Protein AF-A0A2U1PPA9-F1 (afdb_monomer_lite)

Foldseek 3Di:
DDDDDDDDDPPPDPPPVPPPDPPLLNVLLVVLVVVLVVCDDVLDFPPDPSNDDDVVVSVVCCCVRQNDPVSSVVSVVVNVVVVVVVVVVVVVCVVVVPPPDSDPPPVPCPVVDD

Radius of gyration: 23.22 Å; chains: 1; bounding box: 70×31×58 Å

Sequence (114 aa):
MIEAEKPSTKSQTEHEVRQQKCKPFDAKVEEAITFIASLFQEGDSSKNNKDELDESILLGWLKENVGDKEESLKVLNAVQLKLDKTRSLINELRAMGHDITDDHYVDLNFFSAE

pLDDT: mean 71.41, std 18.58, range [37.69, 93.06]

Secondary structure (DSSP, 8-state):
-------------TTSTTSS---HHHHHHHHHHHHHHHTS-TT--TTSTT----HHHHHHHHHHHT-SHHHHHHHHHHHHHHHHHHHHHHHHHHHTT----S-----TTTT---

Structure (mmCIF, N/CA/C/O backbone):
data_AF-A0A2U1PPA9-F1
#
_entry.id   AF-A0A2U1PPA9-F1
#
loop_
_atom_site.group_PDB
_atom_site.id
_atom_site.type_symbol
_atom_site.label_atom_id
_atom_site.label_alt_id
_atom_site.label_comp_id
_atom_site.label_asym_id
_atom_site.label_entity_id
_atom_site.label_seq_id
_atom_site.pdbx_PDB_ins_code
_atom_site.Cartn_x
_atom_site.Cartn_y
_atom_site.Cartn_z
_atom_site.occupancy
_atom_site.B_iso_or_equiv
_atom_site.auth_seq_id
_atom_site.auth_comp_id
_atom_site.auth_asym_id
_atom_site.auth_atom_id
_atom_site.pdbx_PDB_model_num
ATOM 1 N N . MET A 1 1 ? 58.658 11.140 37.960 1.00 41.22 1 MET A N 1
ATOM 2 C CA . MET A 1 1 ? 57.778 10.099 37.381 1.00 41.22 1 MET A CA 1
ATOM 3 C C . MET A 1 1 ? 56.368 10.660 37.385 1.00 41.22 1 MET A C 1
ATOM 5 O O . MET A 1 1 ? 56.041 11.385 38.311 1.00 41.22 1 MET A O 1
ATOM 9 N N . ILE A 1 2 ? 55.650 10.468 36.282 1.00 43.91 2 ILE A N 1
ATOM 10 C CA . ILE A 1 2 ? 54.568 11.336 35.798 1.00 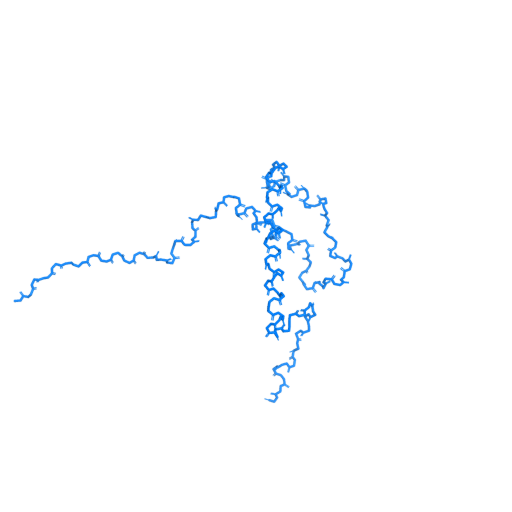43.91 2 ILE A CA 1
ATOM 11 C C . ILE A 1 2 ? 53.246 11.038 36.513 1.00 43.91 2 ILE A C 1
ATOM 13 O O . ILE A 1 2 ? 52.818 9.889 36.571 1.00 43.91 2 ILE A O 1
ATOM 17 N N . GLU A 1 3 ? 52.614 12.100 37.005 1.00 41.59 3 GLU A N 1
ATOM 18 C CA . GLU A 1 3 ? 51.224 12.168 37.448 1.00 41.59 3 GLU A CA 1
ATOM 19 C C . GLU A 1 3 ? 50.381 12.663 36.259 1.00 41.59 3 GLU A C 1
ATOM 21 O O . GLU A 1 3 ? 50.736 13.661 35.629 1.00 41.59 3 GLU A O 1
ATOM 26 N N . ALA A 1 4 ? 49.312 11.947 35.902 1.00 43.97 4 ALA A N 1
ATOM 27 C CA . ALA A 1 4 ? 48.334 12.398 34.912 1.00 43.97 4 ALA A CA 1
ATOM 28 C C . ALA A 1 4 ? 46.962 11.772 35.208 1.00 43.97 4 ALA A C 1
ATOM 30 O O . ALA A 1 4 ? 46.739 10.579 34.993 1.00 43.97 4 ALA A O 1
ATOM 31 N N . GLU A 1 5 ? 46.049 12.594 35.723 1.00 46.12 5 GLU A N 1
ATOM 32 C CA . GLU A 1 5 ? 44.627 12.289 35.845 1.00 46.12 5 GLU A CA 1
ATOM 33 C C . GLU A 1 5 ? 43.909 12.315 34.479 1.00 46.12 5 GLU A C 1
ATOM 35 O O . GLU A 1 5 ? 44.229 13.102 33.593 1.00 46.12 5 GLU A O 1
ATOM 40 N N . LYS A 1 6 ? 42.919 11.414 34.374 1.00 49.78 6 LYS A N 1
ATOM 41 C CA . LYS A 1 6 ? 41.776 11.271 33.442 1.00 49.78 6 LYS A CA 1
ATOM 42 C C . LYS A 1 6 ? 41.605 12.267 32.272 1.00 49.78 6 LYS A C 1
ATOM 44 O O . LYS A 1 6 ? 41.575 13.478 32.452 1.00 49.78 6 LYS A O 1
ATOM 49 N N . PRO A 1 7 ? 41.088 11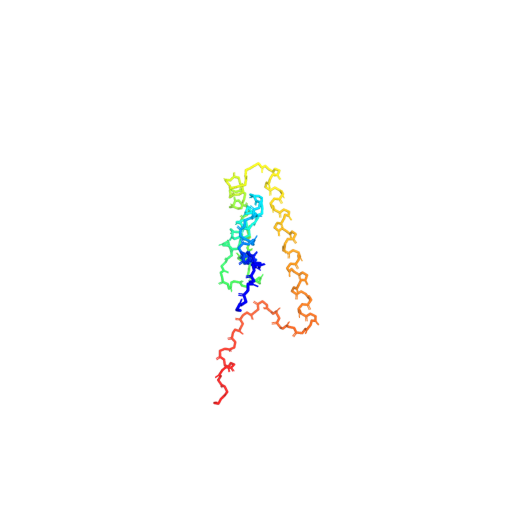.732 31.149 1.00 42.59 7 PRO A N 1
ATOM 50 C CA . PRO A 1 7 ? 39.645 11.868 30.953 1.00 42.59 7 PRO A CA 1
ATOM 51 C C . PRO A 1 7 ? 38.938 10.532 30.717 1.00 42.59 7 PRO A C 1
ATOM 53 O O . PRO A 1 7 ? 39.304 9.714 29.879 1.00 42.59 7 PRO A O 1
ATOM 56 N N . SER A 1 8 ? 37.853 10.360 31.470 1.00 54.47 8 SER A N 1
ATOM 57 C CA . SER A 1 8 ? 36.815 9.357 31.266 1.00 54.47 8 SER A 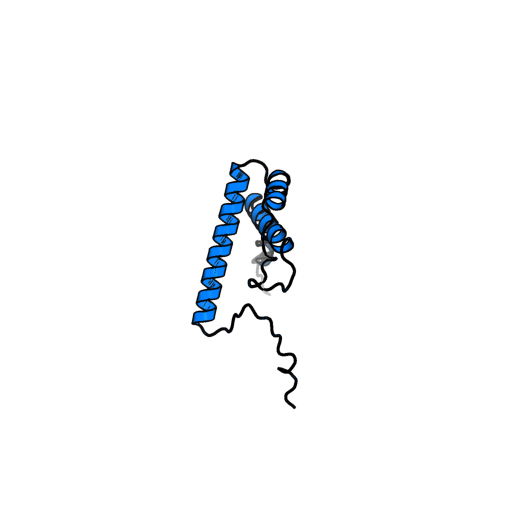CA 1
ATOM 58 C C . SER A 1 8 ? 36.062 9.672 29.974 1.00 54.47 8 SER A C 1
ATOM 60 O O . SER A 1 8 ? 35.102 10.439 29.993 1.00 54.47 8 SER A O 1
ATOM 62 N N . THR A 1 9 ? 36.458 9.067 28.861 1.00 47.44 9 THR A N 1
ATOM 63 C CA . THR A 1 9 ? 35.650 9.046 27.638 1.00 47.44 9 THR A CA 1
ATOM 64 C C . THR A 1 9 ? 34.749 7.817 27.666 1.00 47.44 9 THR A C 1
ATOM 66 O O . THR A 1 9 ? 35.117 6.716 27.264 1.00 47.44 9 THR A O 1
ATOM 69 N N . LYS A 1 10 ? 33.524 8.021 28.163 1.00 47.09 10 LYS A N 1
ATOM 70 C CA . LYS A 1 10 ? 32.377 7.197 27.778 1.00 47.09 10 LYS A CA 1
ATOM 71 C C . LYS A 1 10 ? 32.238 7.299 26.259 1.00 47.09 10 LYS A C 1
ATOM 73 O O . LYS A 1 10 ? 31.661 8.259 25.769 1.00 47.09 10 LYS A O 1
ATOM 78 N N . SER A 1 11 ? 32.748 6.315 25.532 1.00 48.34 11 SER A N 1
ATOM 79 C CA . SER A 1 11 ? 32.281 6.032 24.174 1.00 48.34 11 SER A CA 1
ATOM 80 C C . SER A 1 11 ? 31.279 4.889 24.274 1.00 48.34 11 SER A C 1
ATOM 82 O O . SER A 1 11 ? 31.553 3.753 23.903 1.00 48.34 11 SER A O 1
ATOM 84 N N . GLN A 1 12 ? 30.134 5.188 24.892 1.00 45.09 12 GLN A N 1
ATOM 85 C CA . GLN A 1 12 ? 28.945 4.355 24.770 1.00 45.09 12 GLN A CA 1
ATOM 86 C C . GLN A 1 12 ? 28.302 4.689 23.423 1.00 45.09 12 GLN A C 1
ATOM 88 O O . GLN A 1 12 ? 27.731 5.758 23.243 1.00 45.09 12 GLN A O 1
ATOM 93 N N . THR A 1 13 ? 28.494 3.770 22.480 1.00 46.47 13 THR A N 1
ATOM 94 C CA . THR A 1 13 ? 27.442 3.287 21.580 1.00 46.47 13 THR A CA 1
ATOM 95 C C . THR A 1 13 ? 26.574 4.331 20.855 1.00 46.47 13 THR A C 1
ATOM 97 O O . THR A 1 13 ? 25.384 4.463 21.114 1.00 46.47 13 THR A O 1
ATOM 100 N N . GLU A 1 14 ? 27.100 4.944 19.788 1.00 42.84 14 GLU A N 1
ATOM 101 C CA . GLU A 1 14 ? 26.238 5.542 18.743 1.00 42.84 14 GLU A CA 1
ATOM 102 C C . GLU A 1 14 ? 25.509 4.480 17.894 1.00 42.84 14 GLU A C 1
ATOM 104 O O . GLU A 1 14 ? 24.518 4.778 17.228 1.00 42.84 14 GLU A O 1
ATOM 109 N N . HIS A 1 15 ? 25.928 3.212 17.964 1.00 41.62 15 HIS A N 1
ATOM 110 C CA . HIS A 1 15 ? 25.247 2.105 17.284 1.00 41.62 15 HIS A CA 1
ATOM 111 C C . HIS A 1 15 ? 23.977 1.610 17.999 1.00 41.62 15 HIS A C 1
ATOM 113 O O . HIS A 1 15 ? 23.197 0.866 17.411 1.00 41.62 15 HIS A O 1
ATOM 119 N N . GLU A 1 16 ? 23.733 2.041 19.239 1.00 37.69 16 GLU A N 1
ATOM 120 C CA . GLU A 1 16 ? 22.621 1.548 20.068 1.00 37.69 16 GLU A CA 1
ATOM 121 C C . GLU A 1 16 ? 21.444 2.544 20.137 1.00 37.69 16 GLU A C 1
ATOM 123 O O . GLU A 1 16 ? 20.374 2.226 20.647 1.00 37.69 16 GLU A O 1
ATOM 128 N N . VAL A 1 17 ? 21.579 3.737 19.540 1.00 38.91 17 VAL A N 1
ATOM 129 C CA . VAL A 1 17 ? 20.535 4.784 19.566 1.00 38.91 17 VAL A CA 1
ATOM 130 C C . VAL A 1 17 ? 19.475 4.603 18.468 1.00 38.91 17 VAL A C 1
ATOM 132 O O . VAL A 1 17 ? 18.408 5.212 18.526 1.00 38.91 17 VAL A O 1
ATOM 135 N N . ARG A 1 18 ? 19.695 3.732 17.474 1.00 40.50 18 ARG A N 1
ATOM 136 C CA . ARG A 1 18 ? 18.721 3.539 16.379 1.00 40.50 18 ARG A CA 1
ATOM 137 C C . ARG A 1 18 ? 17.608 2.525 16.664 1.00 40.50 18 ARG A C 1
ATOM 139 O O . ARG A 1 18 ? 16.668 2.469 15.881 1.00 40.50 18 ARG A O 1
ATOM 146 N N . GLN A 1 19 ? 17.659 1.768 17.765 1.00 48.91 19 GLN A N 1
ATOM 147 C CA . GLN A 1 19 ? 16.664 0.716 18.043 1.00 48.91 19 GLN A CA 1
ATOM 148 C C . GLN A 1 19 ? 15.519 1.109 18.990 1.00 48.91 19 GLN A C 1
ATOM 150 O O . GLN A 1 19 ? 14.604 0.317 19.188 1.00 48.91 19 GLN A O 1
ATOM 155 N N . GLN A 1 20 ? 15.486 2.320 19.551 1.00 49.34 20 GLN A N 1
ATOM 156 C CA . GLN A 1 20 ? 14.462 2.679 20.545 1.00 49.34 20 GLN A CA 1
ATOM 157 C C . GLN A 1 20 ? 13.762 4.001 20.239 1.00 49.34 20 GLN A C 1
ATOM 159 O O . GLN A 1 20 ? 13.956 4.999 20.928 1.00 49.34 20 GLN A O 1
ATOM 164 N N . LYS A 1 21 ? 12.915 3.990 19.205 1.00 46.19 21 LYS A N 1
ATOM 165 C CA . LYS A 1 21 ? 11.643 4.742 19.143 1.00 46.19 21 LYS A CA 1
ATOM 166 C C . LYS A 1 21 ? 10.934 4.462 17.815 1.00 46.19 21 LYS A C 1
ATOM 168 O O . LYS A 1 21 ? 10.632 5.380 17.061 1.00 46.19 21 LYS A O 1
ATOM 173 N N . CYS A 1 22 ? 10.616 3.200 17.529 1.00 48.47 22 CYS A N 1
ATOM 174 C CA . CYS A 1 22 ? 9.452 2.982 16.672 1.00 48.47 22 CYS A CA 1
ATOM 175 C C . CYS A 1 22 ? 8.259 3.474 17.492 1.00 48.47 22 CYS A C 1
ATOM 177 O O . CYS A 1 22 ? 7.931 2.891 18.527 1.00 48.47 22 CYS A O 1
ATOM 179 N N . LYS A 1 23 ? 7.676 4.620 17.120 1.00 60.22 23 LYS A N 1
ATOM 180 C CA . LYS A 1 23 ? 6.393 5.017 17.702 1.00 60.22 23 LYS A CA 1
ATOM 181 C C . LYS A 1 23 ? 5.422 3.861 17.435 1.00 60.22 23 LYS A C 1
ATOM 183 O O . LYS A 1 23 ? 5.524 3.252 16.371 1.00 60.22 23 LYS A O 1
ATOM 188 N N . PRO A 1 24 ? 4.469 3.570 18.335 1.00 74.88 24 PRO A N 1
ATOM 189 C CA . PRO A 1 24 ? 3.498 2.497 18.106 1.00 74.88 24 PRO A CA 1
ATOM 190 C C . PRO A 1 24 ? 2.777 2.656 16.758 1.00 74.88 24 PRO A C 1
ATOM 192 O O . PRO A 1 24 ? 2.426 1.673 16.124 1.00 74.88 24 PRO A O 1
ATOM 195 N N . PHE A 1 25 ? 2.637 3.894 16.277 1.00 79.38 25 PHE A N 1
ATOM 196 C CA . PHE A 1 25 ? 2.121 4.194 14.947 1.00 79.38 25 PHE A CA 1
ATOM 197 C C . PHE A 1 25 ? 3.052 3.769 13.798 1.00 79.38 25 PHE A C 1
ATOM 199 O O . PHE A 1 25 ? 2.582 3.164 12.845 1.00 79.38 25 PHE A O 1
ATOM 206 N N . ASP A 1 26 ? 4.357 4.046 13.883 1.00 82.81 26 ASP A N 1
ATOM 207 C CA . ASP A 1 26 ? 5.307 3.664 12.829 1.00 82.81 26 ASP A CA 1
ATOM 208 C C . ASP A 1 26 ? 5.411 2.135 12.721 1.00 82.81 26 ASP A C 1
ATOM 210 O O . ASP A 1 26 ? 5.451 1.607 11.616 1.00 82.81 26 ASP A O 1
ATOM 214 N N . ALA A 1 27 ? 5.352 1.422 13.854 1.00 86.38 27 ALA A N 1
ATOM 215 C CA . ALA A 1 27 ? 5.290 -0.041 13.874 1.00 86.38 27 ALA A CA 1
ATOM 216 C C . ALA A 1 27 ? 4.042 -0.578 13.150 1.00 86.38 27 ALA A C 1
ATOM 218 O O . ALA A 1 27 ? 4.171 -1.434 12.281 1.00 86.38 27 ALA A O 1
ATOM 219 N N . LYS A 1 28 ? 2.856 -0.007 13.417 1.00 87.81 28 LYS A N 1
ATOM 220 C CA . LYS A 1 28 ? 1.615 -0.360 12.700 1.00 87.81 28 LYS A CA 1
ATOM 221 C C . LYS A 1 28 ? 1.722 -0.125 11.188 1.00 87.81 28 LYS A C 1
ATOM 223 O O . LYS A 1 28 ? 1.149 -0.880 10.412 1.00 87.81 28 LYS A O 1
ATOM 228 N N . VAL A 1 29 ? 2.439 0.918 10.758 1.00 88.06 29 VAL A N 1
ATOM 229 C CA . VAL A 1 29 ? 2.667 1.197 9.329 1.00 88.06 29 VAL A CA 1
ATOM 230 C C . VAL A 1 29 ? 3.587 0.152 8.700 1.00 88.06 29 VAL A C 1
ATOM 232 O O . VAL A 1 29 ? 3.284 -0.323 7.611 1.00 88.06 29 VAL A O 1
ATOM 235 N N . GLU A 1 30 ? 4.679 -0.232 9.365 1.00 89.00 30 GLU A N 1
ATOM 236 C CA . GLU A 1 30 ? 5.566 -1.298 8.868 1.00 89.00 30 GLU A CA 1
ATOM 237 C C . GLU A 1 30 ? 4.862 -2.661 8.823 1.00 89.00 30 GLU A C 1
ATOM 239 O O . GLU A 1 30 ? 4.993 -3.400 7.846 1.00 89.00 30 GLU A O 1
ATOM 244 N N . GLU A 1 31 ? 4.066 -2.982 9.843 1.00 89.88 31 GLU A N 1
ATOM 245 C CA . GLU A 1 31 ? 3.246 -4.196 9.863 1.00 89.88 31 GLU A CA 1
ATOM 246 C C . GLU A 1 31 ? 2.208 -4.190 8.738 1.00 89.88 31 GLU A C 1
ATOM 248 O O . GLU A 1 31 ? 2.054 -5.199 8.056 1.00 89.88 31 GLU A O 1
ATOM 253 N N . ALA A 1 32 ? 1.559 -3.050 8.475 1.00 88.69 32 ALA A N 1
ATOM 254 C CA . ALA A 1 32 ? 0.624 -2.917 7.362 1.00 88.69 32 ALA A CA 1
ATOM 255 C C . ALA A 1 32 ? 1.314 -3.110 6.003 1.00 88.69 32 ALA A C 1
ATOM 257 O O . ALA A 1 32 ? 0.768 -3.790 5.141 1.00 88.69 32 ALA A O 1
ATOM 258 N N . ILE A 1 33 ? 2.523 -2.567 5.809 1.00 89.56 33 ILE A N 1
ATOM 259 C CA . ILE A 1 33 ? 3.317 -2.796 4.589 1.00 89.56 33 ILE A CA 1
ATOM 260 C C . ILE A 1 33 ? 3.654 -4.278 4.442 1.00 89.56 33 ILE A C 1
ATOM 262 O O . ILE A 1 33 ? 3.484 -4.836 3.363 1.00 89.56 33 ILE A O 1
ATOM 266 N N . THR A 1 34 ? 4.098 -4.914 5.525 1.00 89.19 34 THR A N 1
ATOM 267 C CA . THR A 1 34 ? 4.465 -6.337 5.538 1.00 89.19 34 THR A CA 1
ATOM 268 C C . THR A 1 34 ? 3.258 -7.217 5.223 1.00 89.19 34 THR A C 1
ATOM 270 O O . THR A 1 34 ? 3.353 -8.140 4.418 1.00 89.19 34 THR A O 1
ATOM 273 N N . PHE A 1 35 ? 2.105 -6.903 5.814 1.00 89.00 35 PHE A N 1
ATOM 274 C CA . PHE A 1 35 ? 0.855 -7.600 5.552 1.00 89.00 35 PHE A CA 1
ATOM 275 C C . PHE A 1 35 ? 0.411 -7.426 4.100 1.00 89.00 35 PHE A C 1
ATOM 277 O O . PHE A 1 35 ? 0.167 -8.422 3.427 1.00 89.00 35 PHE A O 1
ATOM 284 N N . ILE A 1 36 ? 0.369 -6.191 3.590 1.00 86.00 36 ILE A N 1
ATOM 285 C CA . ILE A 1 36 ? 0.001 -5.917 2.196 1.00 86.00 36 ILE A CA 1
ATOM 286 C C . ILE A 1 36 ? 0.943 -6.665 1.251 1.00 86.00 36 ILE A C 1
ATOM 288 O O . ILE A 1 36 ? 0.458 -7.332 0.350 1.00 86.00 36 ILE A O 1
ATOM 292 N N . ALA A 1 37 ? 2.257 -6.635 1.492 1.00 83.88 37 ALA A N 1
ATOM 293 C CA . ALA A 1 37 ? 3.230 -7.379 0.695 1.00 83.88 37 ALA A CA 1
ATOM 294 C C . ALA A 1 37 ? 2.961 -8.894 0.703 1.00 83.88 37 ALA A C 1
ATOM 296 O O . ALA A 1 37 ? 3.080 -9.528 -0.336 1.00 83.88 37 ALA A O 1
ATOM 297 N N . SER A 1 38 ? 2.536 -9.463 1.839 1.00 83.88 38 SER A N 1
ATOM 298 C CA . SER A 1 38 ? 2.203 -10.892 1.952 1.00 83.88 38 SER A CA 1
ATOM 299 C C . SER A 1 38 ? 0.954 -11.325 1.177 1.00 83.88 38 SER A C 1
ATOM 301 O O . SER A 1 38 ? 0.770 -12.519 0.946 1.00 83.88 38 SER A O 1
ATOM 303 N N . LEU A 1 39 ? 0.093 -10.379 0.781 1.00 81.25 39 LEU A N 1
ATOM 304 C CA . LEU A 1 39 ? -1.077 -10.664 -0.057 1.00 81.25 39 LEU A CA 1
ATOM 305 C C . LEU A 1 39 ? -0.699 -10.883 -1.529 1.00 81.25 39 LEU A C 1
ATOM 307 O O . LEU A 1 39 ? -1.492 -11.458 -2.270 1.00 81.25 39 LEU A O 1
ATOM 311 N N . PHE A 1 40 ? 0.504 -10.474 -1.934 1.00 74.50 40 PHE A N 1
ATOM 312 C CA . PHE A 1 40 ? 1.050 -10.701 -3.269 1.00 74.50 40 PHE A CA 1
ATOM 313 C C . PHE A 1 40 ? 2.044 -11.873 -3.233 1.00 74.50 40 PHE A C 1
ATOM 315 O O . PHE A 1 40 ? 2.785 -12.043 -2.263 1.00 74.50 40 PHE A O 1
ATOM 322 N N . GLN A 1 41 ? 2.068 -12.711 -4.274 1.00 66.81 41 GLN A N 1
ATOM 323 C CA . GLN A 1 41 ? 3.069 -13.779 -4.383 1.00 66.81 41 GLN A CA 1
ATOM 324 C C . GLN A 1 41 ? 4.443 -13.197 -4.748 1.00 66.81 41 GLN A C 1
ATOM 326 O O . GLN A 1 41 ? 4.550 -12.313 -5.597 1.00 66.81 41 GLN A O 1
ATOM 331 N N . GLU A 1 42 ? 5.515 -13.716 -4.135 1.00 56.66 42 GLU A N 1
ATOM 332 C CA . GLU A 1 42 ? 6.889 -13.384 -4.533 1.00 56.66 42 GLU A CA 1
ATOM 333 C C . GLU A 1 42 ? 7.106 -13.737 -6.014 1.00 56.66 42 GLU A C 1
ATOM 335 O O . GLU A 1 42 ? 7.081 -14.907 -6.396 1.00 56.66 42 GLU A O 1
ATOM 340 N N . GLY A 1 43 ? 7.337 -12.718 -6.846 1.00 53.59 43 GLY A N 1
ATOM 341 C CA . GLY A 1 43 ? 7.655 -12.885 -8.265 1.00 53.59 43 GLY A CA 1
ATOM 342 C C . GLY A 1 43 ? 6.460 -12.869 -9.221 1.00 53.59 43 GLY A C 1
ATOM 343 O O . GLY A 1 43 ? 6.672 -13.075 -10.418 1.00 53.59 43 GLY A O 1
ATOM 344 N N . ASP A 1 44 ? 5.238 -12.601 -8.747 1.00 53.06 44 ASP A N 1
ATOM 345 C CA . ASP A 1 44 ? 4.140 -12.274 -9.659 1.00 53.06 44 ASP A CA 1
ATOM 346 C C . ASP A 1 44 ? 4.379 -10.880 -10.263 1.00 53.06 44 ASP A C 1
ATOM 348 O O . ASP A 1 44 ? 4.709 -9.906 -9.584 1.00 53.06 44 ASP A O 1
ATOM 352 N N . SER A 1 45 ? 4.310 -10.816 -11.590 1.00 55.66 45 SER A N 1
ATOM 353 C CA . SER A 1 45 ? 4.469 -9.568 -12.325 1.00 55.66 45 SER A CA 1
ATOM 354 C C . SER A 1 45 ? 3.189 -8.752 -12.196 1.00 55.66 45 SER A C 1
ATOM 356 O O . SER A 1 45 ? 2.118 -9.285 -12.471 1.00 55.66 45 SER A O 1
ATOM 358 N N . SER A 1 46 ? 3.331 -7.440 -11.986 1.00 57.50 46 SER A N 1
ATOM 359 C CA . SER A 1 46 ? 2.282 -6.401 -12.076 1.00 57.50 46 SER A CA 1
ATOM 360 C C . SER A 1 46 ? 1.356 -6.514 -13.307 1.00 57.50 46 SER A C 1
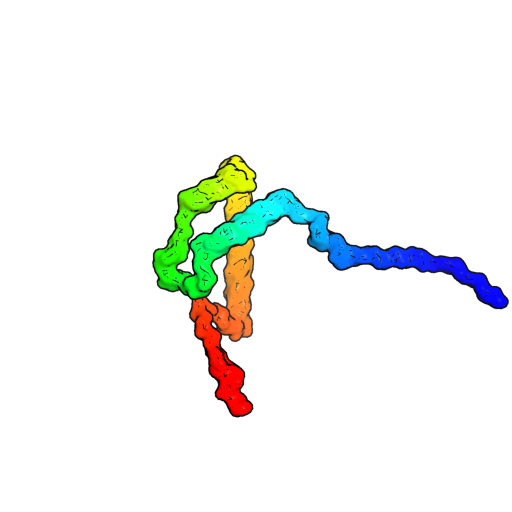ATOM 362 O O . SER A 1 46 ? 0.268 -5.941 -13.362 1.00 57.50 46 SER A O 1
ATOM 364 N N . LYS A 1 47 ? 1.782 -7.253 -14.341 1.00 56.56 47 LYS A N 1
ATOM 365 C CA . LYS A 1 47 ? 1.011 -7.554 -15.556 1.00 56.56 47 LYS A CA 1
ATOM 366 C C . LYS A 1 47 ? -0.027 -8.673 -15.371 1.00 56.56 47 LYS A C 1
ATOM 368 O O . LYS A 1 47 ? -0.795 -8.928 -16.299 1.00 56.56 47 LYS A O 1
ATOM 373 N N . ASN A 1 48 ? -0.034 -9.380 -14.242 1.00 56.16 48 ASN A N 1
ATOM 374 C CA . ASN A 1 48 ? -0.949 -10.480 -13.979 1.00 56.16 48 ASN A CA 1
ATOM 375 C C . ASN A 1 48 ? -2.199 -9.942 -13.271 1.00 56.16 48 ASN A C 1
ATOM 377 O O . ASN A 1 48 ? -2.122 -9.351 -12.201 1.00 56.16 48 ASN A O 1
ATOM 381 N N . ASN A 1 49 ? -3.384 -10.212 -13.820 1.00 56.41 49 ASN A N 1
ATOM 382 C CA . ASN A 1 49 ? -4.673 -9.782 -13.247 1.00 56.41 49 ASN A CA 1
ATOM 383 C C . ASN A 1 49 ? -4.993 -10.442 -11.882 1.00 56.41 49 ASN A C 1
ATOM 385 O O . ASN A 1 49 ? -6.120 -10.352 -11.405 1.00 56.41 49 ASN A O 1
ATOM 389 N N . LYS A 1 50 ? -4.039 -11.186 -11.309 1.00 55.72 50 LYS A N 1
ATOM 390 C CA . LYS A 1 50 ? -4.118 -11.863 -10.013 1.00 55.72 50 LYS A CA 1
ATOM 391 C C . LYS A 1 50 ? -3.584 -11.013 -8.858 1.00 55.72 50 LYS A C 1
ATOM 393 O O . LYS A 1 50 ? -3.830 -11.382 -7.718 1.00 55.72 50 LYS A O 1
ATOM 398 N N . ASP A 1 51 ? -2.956 -9.872 -9.147 1.00 61.56 51 ASP A N 1
ATOM 399 C CA . ASP A 1 51 ? -2.519 -8.884 -8.149 1.00 61.56 51 ASP A CA 1
ATOM 400 C C . ASP A 1 51 ? -3.682 -8.006 -7.643 1.00 61.56 51 ASP A C 1
ATOM 402 O O . ASP A 1 51 ? -3.494 -6.877 -7.186 1.00 61.56 51 ASP A O 1
ATOM 406 N N . GLU A 1 52 ? -4.925 -8.480 -7.753 1.00 69.81 52 GLU A N 1
ATOM 407 C CA . GLU A 1 52 ? -6.071 -7.749 -7.229 1.00 69.81 52 GLU A CA 1
ATOM 408 C C . GLU A 1 52 ? -6.104 -7.914 -5.707 1.00 69.81 52 GLU A C 1
ATOM 410 O O . GLU A 1 52 ? -6.339 -8.998 -5.170 1.00 69.81 52 GLU A O 1
ATOM 415 N N . LEU A 1 53 ? -5.821 -6.818 -5.005 1.00 76.38 53 LEU A N 1
ATOM 416 C CA . LEU A 1 53 ? -5.884 -6.755 -3.554 1.00 76.38 53 LEU A CA 1
ATOM 417 C C . LEU A 1 53 ? -7.317 -7.035 -3.084 1.00 76.38 53 LEU A C 1
ATOM 419 O O . LEU A 1 53 ? -8.226 -6.251 -3.354 1.00 76.38 53 LEU A O 1
ATOM 423 N N . ASP A 1 54 ? -7.509 -8.105 -2.313 1.00 82.00 54 ASP A N 1
ATOM 424 C CA . ASP A 1 54 ? -8.788 -8.354 -1.652 1.00 82.00 54 ASP A CA 1
ATOM 425 C C . ASP A 1 54 ? -9.005 -7.336 -0.519 1.00 82.00 54 ASP A C 1
ATOM 427 O O . ASP A 1 54 ? -8.473 -7.451 0.593 1.00 82.00 54 ASP A O 1
ATOM 431 N N . GLU A 1 55 ? -9.818 -6.319 -0.811 1.00 83.88 55 GLU A N 1
ATOM 432 C CA . GLU A 1 55 ? -10.174 -5.258 0.133 1.00 83.88 55 GLU A CA 1
ATOM 433 C C . GLU A 1 55 ? -10.812 -5.804 1.417 1.00 83.88 55 GLU A C 1
ATOM 435 O O . GLU A 1 55 ? -10.639 -5.219 2.487 1.00 83.88 55 GLU A O 1
ATOM 440 N N . SER A 1 56 ? -11.531 -6.930 1.350 1.00 86.81 56 SER A N 1
ATOM 441 C CA . SER A 1 56 ? -12.211 -7.502 2.515 1.00 86.81 56 SER A CA 1
ATOM 442 C C . SER A 1 56 ? -11.217 -8.062 3.535 1.00 86.81 56 SER A C 1
ATOM 444 O O . SER A 1 56 ? -11.388 -7.864 4.743 1.00 86.81 56 SER A O 1
ATOM 446 N N . ILE A 1 57 ? -10.132 -8.671 3.048 1.00 87.00 57 ILE A N 1
ATOM 447 C CA . ILE A 1 57 ? -9.030 -9.186 3.863 1.00 87.00 57 ILE A CA 1
ATOM 448 C C . ILE A 1 57 ? -8.273 -8.026 4.517 1.00 87.00 57 ILE A C 1
ATOM 450 O O . ILE A 1 57 ? -8.018 -8.054 5.725 1.00 87.00 57 ILE A O 1
ATO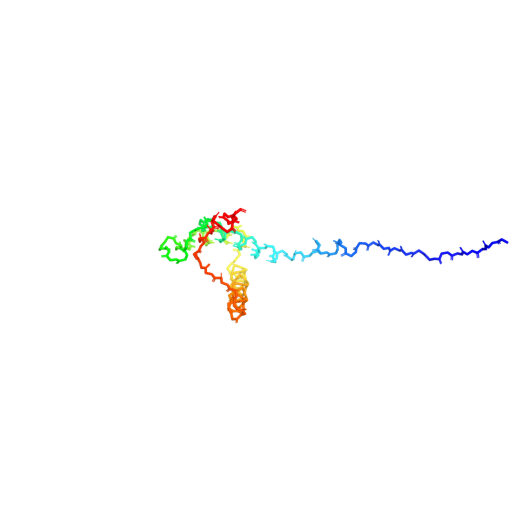M 454 N N . LEU A 1 58 ? -7.985 -6.964 3.755 1.00 87.69 58 LEU A N 1
ATOM 455 C CA . LEU A 1 58 ? -7.316 -5.776 4.288 1.00 87.69 58 LEU A CA 1
ATOM 456 C C . LEU A 1 58 ? -8.159 -5.064 5.353 1.00 87.69 58 LEU A C 1
ATOM 458 O O . LEU A 1 58 ? -7.645 -4.702 6.412 1.00 87.69 58 LEU A O 1
ATOM 462 N N . LEU A 1 59 ? -9.460 -4.891 5.111 1.00 88.62 59 LEU A N 1
ATOM 463 C CA . LEU A 1 59 ? -10.372 -4.279 6.079 1.00 88.62 59 LEU A CA 1
ATOM 464 C C . LEU A 1 59 ? -10.487 -5.105 7.367 1.00 88.62 59 LEU A C 1
ATOM 466 O O . LEU A 1 59 ? -10.533 -4.527 8.456 1.00 88.62 59 LEU A O 1
ATOM 470 N N . GLY A 1 60 ? -10.508 -6.438 7.256 1.00 90.25 60 GLY A N 1
ATOM 471 C CA . GLY A 1 60 ? -10.482 -7.343 8.405 1.00 90.25 60 GLY A CA 1
ATOM 472 C C . GLY A 1 60 ? -9.224 -7.149 9.251 1.00 90.25 60 GLY A C 1
ATOM 473 O O . GLY A 1 60 ? -9.317 -6.896 10.453 1.00 90.25 60 GLY A O 1
ATOM 474 N N . TRP A 1 61 ? -8.056 -7.158 8.607 1.00 92.56 61 TRP A N 1
ATOM 475 C CA . TRP A 1 61 ? -6.776 -6.989 9.291 1.00 92.56 61 TRP A CA 1
ATOM 476 C C . TRP A 1 61 ? -6.638 -5.620 9.972 1.00 92.56 61 TRP A C 1
ATOM 478 O O . TRP A 1 61 ? -6.219 -5.553 11.129 1.00 92.56 61 TRP A O 1
ATOM 488 N N . LEU A 1 62 ? -7.038 -4.529 9.305 1.00 90.88 62 LEU A N 1
ATOM 489 C CA . LEU A 1 62 ? -6.994 -3.174 9.874 1.00 90.88 62 LEU A CA 1
ATOM 490 C C . LEU A 1 62 ? -7.851 -3.057 11.139 1.00 90.88 62 LEU A C 1
ATOM 492 O O . LEU A 1 62 ? -7.435 -2.449 12.126 1.00 90.88 62 LEU A O 1
ATOM 496 N N . LYS A 1 63 ? -9.033 -3.678 11.134 1.00 89.12 63 LYS A N 1
ATOM 497 C CA . LYS A 1 63 ? -9.927 -3.685 12.294 1.00 89.12 63 LYS A CA 1
ATOM 498 C C . LYS A 1 63 ? -9.322 -4.431 13.487 1.00 89.12 63 LYS A C 1
ATOM 500 O O . LYS A 1 63 ? -9.525 -4.007 14.622 1.00 89.12 63 LYS A O 1
ATOM 505 N N . GLU A 1 64 ? -8.609 -5.528 13.242 1.00 90.38 64 GLU A N 1
ATOM 506 C CA . GLU A 1 64 ? -8.005 -6.354 14.295 1.00 90.38 64 GLU A CA 1
ATOM 507 C C . GLU A 1 64 ? -6.691 -5.777 14.840 1.00 90.38 64 GLU A C 1
ATOM 509 O O . GLU A 1 64 ? -6.443 -5.872 16.041 1.00 90.38 64 GLU A O 1
ATOM 514 N N . ASN A 1 65 ? -5.870 -5.153 13.987 1.00 87.25 65 ASN A N 1
ATOM 515 C CA . ASN A 1 65 ? -4.487 -4.781 14.324 1.00 87.25 65 ASN A CA 1
ATOM 516 C C . ASN A 1 65 ? -4.272 -3.269 14.485 1.00 87.25 65 ASN A C 1
ATOM 518 O O . ASN A 1 65 ? -3.389 -2.836 15.228 1.00 87.25 65 ASN A O 1
ATOM 522 N N . VAL A 1 66 ? -5.080 -2.438 13.818 1.00 86.81 66 VAL A N 1
ATOM 523 C CA . VAL A 1 66 ? -4.969 -0.978 13.923 1.00 86.81 66 VAL A CA 1
ATOM 524 C C . VAL A 1 66 ? -5.975 -0.441 14.928 1.00 86.81 66 VAL A C 1
ATOM 526 O O . VAL A 1 66 ? -5.559 0.191 15.898 1.00 86.81 66 VAL A O 1
ATOM 529 N N . GLY A 1 67 ? -7.260 -0.737 14.736 1.00 86.25 67 GLY A N 1
ATOM 530 C CA . GLY A 1 67 ? -8.328 -0.355 15.654 1.00 86.25 67 GLY A CA 1
ATOM 531 C C . GLY A 1 67 ? -9.437 0.428 14.964 1.00 86.25 67 GLY A C 1
ATOM 532 O O . GLY A 1 67 ? -10.177 -0.114 14.142 1.00 86.25 67 GLY A O 1
ATOM 533 N N . ASP A 1 68 ? -9.609 1.694 15.340 1.00 89.25 68 ASP A N 1
ATOM 534 C CA . ASP A 1 68 ? -10.703 2.506 14.816 1.00 89.25 68 ASP A CA 1
ATOM 535 C C . ASP A 1 68 ? -10.474 2.955 13.359 1.00 89.25 68 ASP A C 1
ATOM 537 O O . ASP A 1 68 ? -9.406 2.793 12.755 1.00 89.25 68 ASP A O 1
ATOM 541 N N . LYS A 1 69 ? -11.527 3.525 12.766 1.00 89.81 69 LYS A N 1
ATOM 542 C CA . LYS A 1 69 ? -11.494 4.008 11.383 1.00 89.81 69 LYS A CA 1
ATOM 543 C C . LYS A 1 69 ? -10.475 5.136 11.192 1.00 89.81 69 LYS A C 1
ATOM 545 O O . LYS A 1 69 ? -9.889 5.239 10.118 1.00 89.81 69 LYS A O 1
ATOM 550 N N . GLU A 1 70 ? -10.286 5.995 12.191 1.00 91.12 70 GLU A N 1
ATOM 551 C CA . GLU A 1 70 ? -9.401 7.153 12.074 1.00 91.12 70 GLU A CA 1
ATOM 552 C C . GLU A 1 70 ? -7.928 6.725 12.075 1.00 91.12 70 GLU A C 1
ATOM 554 O O . GLU A 1 70 ? -7.159 7.158 11.216 1.00 91.12 70 GLU A O 1
ATOM 559 N N . GLU A 1 71 ? -7.536 5.838 12.987 1.00 89.62 71 GLU A N 1
ATOM 560 C CA . GLU A 1 71 ? -6.208 5.235 13.024 1.00 89.62 71 GLU A CA 1
ATOM 561 C C . GLU A 1 71 ? -5.941 4.408 11.767 1.00 89.62 71 GLU A C 1
ATOM 563 O O . GLU A 1 71 ? -4.873 4.548 11.171 1.00 89.62 71 GLU A O 1
ATOM 568 N N . SER A 1 72 ? -6.924 3.627 11.306 1.00 91.06 72 SER A N 1
ATOM 569 C CA . SER A 1 72 ? -6.817 2.852 10.062 1.00 91.06 72 SER A CA 1
ATOM 570 C C . SER A 1 72 ? -6.550 3.753 8.854 1.00 91.06 72 SER A C 1
ATOM 572 O O . SER A 1 72 ? -5.649 3.479 8.064 1.00 91.06 72 SER A O 1
ATOM 574 N N . LEU A 1 73 ? -7.263 4.879 8.738 1.00 91.50 73 LEU A N 1
ATOM 575 C CA . LEU A 1 73 ? -7.020 5.869 7.684 1.00 91.50 73 LEU A CA 1
ATOM 576 C C . LEU A 1 73 ? -5.638 6.516 7.802 1.00 91.50 73 LEU A C 1
ATOM 578 O O . LEU A 1 73 ? -4.978 6.734 6.788 1.00 91.50 73 LEU A O 1
ATOM 582 N N . LYS A 1 74 ? -5.173 6.825 9.018 1.00 92.44 74 LYS A N 1
ATOM 583 C CA . LYS A 1 74 ? -3.820 7.363 9.228 1.00 92.44 74 LYS A CA 1
ATOM 584 C C . LYS A 1 74 ? -2.757 6.363 8.775 1.00 92.44 74 LYS A C 1
ATOM 586 O O . LYS A 1 74 ? -1.826 6.769 8.083 1.00 92.44 74 LYS A O 1
ATOM 591 N N . VAL A 1 75 ? -2.908 5.083 9.125 1.00 91.75 75 VAL A N 1
ATOM 592 C CA . VAL A 1 75 ? -1.990 4.015 8.704 1.00 91.75 75 VAL A CA 1
ATOM 593 C C . VAL A 1 75 ? -1.993 3.880 7.184 1.00 91.75 75 VAL A C 1
ATOM 595 O O . VAL A 1 75 ? -0.930 3.970 6.580 1.00 91.75 75 VAL A O 1
ATOM 598 N N . LEU A 1 76 ? -3.163 3.775 6.546 1.00 91.00 76 LEU A N 1
ATOM 599 C CA . LEU A 1 76 ? -3.257 3.657 5.086 1.00 91.00 76 LEU A CA 1
ATOM 600 C C . LEU A 1 76 ? -2.659 4.864 4.351 1.00 91.00 76 LEU A C 1
ATOM 602 O O . LEU A 1 76 ? -1.901 4.685 3.402 1.00 91.00 76 LEU A O 1
ATOM 606 N N . ASN A 1 77 ? -2.915 6.088 4.821 1.00 92.25 77 ASN A N 1
ATOM 607 C CA . ASN A 1 77 ? -2.301 7.290 4.250 1.00 92.25 77 ASN A CA 1
ATOM 608 C C . ASN A 1 77 ? -0.771 7.284 4.404 1.00 92.25 77 ASN A C 1
ATOM 610 O O . ASN A 1 77 ? -0.052 7.726 3.509 1.00 92.25 77 ASN A O 1
ATOM 614 N N . ALA A 1 78 ? -0.253 6.786 5.529 1.00 91.88 78 ALA A N 1
ATOM 615 C CA . ALA A 1 78 ? 1.185 6.664 5.743 1.00 91.88 78 ALA A CA 1
ATOM 616 C C . ALA A 1 78 ? 1.816 5.594 4.833 1.00 91.88 78 ALA A C 1
ATOM 618 O O . ALA A 1 78 ? 2.901 5.826 4.294 1.00 91.88 78 ALA A O 1
ATOM 619 N N . VAL A 1 79 ? 1.130 4.465 4.620 1.00 90.69 79 VAL A N 1
ATOM 620 C CA . VAL A 1 79 ? 1.525 3.436 3.643 1.00 90.69 79 VAL A CA 1
ATOM 621 C C . VAL A 1 79 ? 1.553 4.027 2.232 1.00 90.69 79 VAL A C 1
ATOM 623 O O . VAL A 1 79 ? 2.568 3.915 1.547 1.00 90.69 79 VAL A O 1
ATOM 626 N N . GLN A 1 80 ? 0.494 4.733 1.824 1.00 91.56 80 GLN A N 1
ATOM 627 C CA . GLN A 1 80 ? 0.413 5.384 0.514 1.00 91.56 80 GLN A CA 1
ATOM 628 C C . GLN A 1 80 ? 1.545 6.398 0.308 1.00 91.56 80 GLN A C 1
ATOM 630 O O . GLN A 1 80 ? 2.238 6.354 -0.704 1.00 91.56 80 GLN A O 1
ATOM 635 N N . LEU A 1 81 ? 1.811 7.251 1.303 1.00 93.06 81 LEU A N 1
ATOM 636 C CA . LEU A 1 81 ? 2.905 8.223 1.242 1.00 93.06 81 LEU A CA 1
ATOM 637 C C . LEU A 1 81 ? 4.275 7.551 1.061 1.00 93.06 81 LEU A C 1
ATOM 639 O O . LEU A 1 81 ? 5.149 8.091 0.380 1.00 93.06 81 LEU A O 1
ATOM 643 N N . LYS A 1 82 ? 4.500 6.395 1.697 1.00 91.00 82 LYS A N 1
ATOM 644 C CA . LYS A 1 82 ? 5.730 5.615 1.509 1.00 91.00 82 LYS A CA 1
ATOM 645 C C . LYS A 1 82 ? 5.801 5.024 0.102 1.00 91.00 82 LYS A C 1
ATOM 647 O O . LYS A 1 82 ? 6.855 5.121 -0.520 1.00 91.00 82 LYS A O 1
ATOM 652 N N . LEU A 1 83 ? 4.694 4.492 -0.415 1.00 88.31 83 LEU A N 1
ATOM 653 C CA . LEU A 1 83 ? 4.604 3.958 -1.775 1.00 88.31 83 LEU A CA 1
ATOM 654 C C . LEU A 1 83 ? 4.923 5.039 -2.818 1.00 88.31 83 LEU A C 1
ATOM 656 O O . LEU A 1 83 ? 5.757 4.814 -3.694 1.00 88.31 83 LEU A O 1
ATOM 660 N N . ASP A 1 84 ? 4.360 6.239 -2.675 1.00 88.88 84 ASP A N 1
ATOM 661 C CA . ASP A 1 84 ? 4.623 7.363 -3.581 1.00 88.88 84 ASP A CA 1
ATOM 662 C C . ASP A 1 84 ? 6.100 7.782 -3.581 1.00 88.88 84 ASP A C 1
ATOM 664 O O . ASP A 1 84 ? 6.684 8.030 -4.640 1.00 88.88 84 ASP A O 1
ATOM 668 N N . LYS A 1 85 ? 6.744 7.805 -2.406 1.00 89.75 85 LYS A N 1
ATOM 669 C CA . LYS A 1 85 ? 8.186 8.079 -2.292 1.00 89.75 85 LYS A CA 1
ATOM 670 C C . LYS A 1 85 ? 9.025 7.006 -2.977 1.00 89.75 85 LYS A C 1
ATOM 672 O O . LYS A 1 85 ? 9.943 7.345 -3.722 1.00 89.75 85 LYS A O 1
ATOM 677 N N . THR A 1 86 ? 8.703 5.731 -2.764 1.00 88.06 86 THR A N 1
ATOM 678 C CA . THR A 1 86 ? 9.383 4.611 -3.430 1.00 88.06 86 THR A CA 1
ATOM 679 C C . THR A 1 86 ? 9.207 4.690 -4.944 1.00 88.06 86 THR A C 1
ATOM 681 O O . THR A 1 86 ? 10.175 4.534 -5.683 1.00 88.06 86 THR A O 1
ATOM 684 N N . ARG A 1 87 ? 8.003 5.021 -5.426 1.00 86.00 87 ARG A N 1
ATOM 685 C CA . ARG A 1 87 ? 7.735 5.225 -6.854 1.00 86.00 87 ARG A CA 1
ATOM 686 C C . ARG A 1 87 ? 8.556 6.377 -7.436 1.00 86.00 87 ARG A C 1
ATOM 688 O O . ARG A 1 87 ? 9.085 6.238 -8.537 1.00 86.00 87 ARG A O 1
ATOM 695 N N . SER A 1 88 ? 8.686 7.490 -6.710 1.00 89.75 88 SER A N 1
ATOM 696 C CA . SER A 1 88 ? 9.558 8.605 -7.112 1.00 89.75 88 SER A CA 1
ATOM 697 C C . SER A 1 88 ? 11.008 8.145 -7.252 1.00 89.75 88 SER A C 1
ATOM 699 O O . SER A 1 88 ? 11.621 8.377 -8.290 1.00 89.75 88 SER A O 1
ATOM 701 N N . LEU A 1 89 ? 11.520 7.415 -6.257 1.00 88.50 89 LEU A N 1
ATOM 702 C CA . LEU A 1 89 ? 12.882 6.884 -6.277 1.00 88.50 89 LEU A CA 1
ATOM 703 C C . LEU A 1 89 ? 13.107 5.922 -7.453 1.00 88.50 89 LEU A C 1
ATOM 705 O O . LEU A 1 89 ? 14.114 6.033 -8.143 1.00 88.50 89 LEU A O 1
ATOM 709 N N . ILE A 1 90 ? 12.164 5.015 -7.732 1.00 85.19 90 ILE A N 1
ATOM 710 C CA . ILE A 1 90 ? 12.236 4.116 -8.896 1.00 85.19 90 ILE A CA 1
ATOM 711 C C . ILE A 1 90 ? 12.352 4.921 -10.196 1.00 85.19 90 ILE A C 1
ATOM 713 O O . ILE A 1 90 ? 13.161 4.588 -11.061 1.00 85.19 90 ILE A O 1
ATOM 717 N N . ASN A 1 91 ? 11.571 5.993 -10.343 1.00 84.88 91 ASN A N 1
ATOM 718 C CA . ASN A 1 91 ? 11.631 6.839 -11.532 1.00 84.88 91 ASN A CA 1
ATOM 719 C C . ASN A 1 91 ? 12.966 7.588 -11.650 1.00 84.88 91 ASN A C 1
ATOM 721 O O . ASN A 1 91 ? 13.503 7.686 -12.751 1.00 84.88 91 ASN A O 1
ATOM 725 N N . GLU A 1 92 ? 13.518 8.081 -10.541 1.00 88.31 92 GLU A N 1
ATOM 726 C CA . GLU A 1 92 ? 14.848 8.701 -10.515 1.00 88.31 92 GLU A CA 1
ATOM 727 C C . GLU A 1 92 ? 15.940 7.700 -10.909 1.00 88.31 92 GLU A C 1
ATOM 729 O O . GLU A 1 92 ? 16.773 8.000 -11.761 1.00 88.31 92 GLU A O 1
ATOM 734 N N . LEU A 1 93 ? 15.903 6.482 -10.362 1.00 85.25 93 LEU A N 1
ATOM 735 C CA . LEU A 1 93 ? 16.841 5.415 -10.717 1.00 85.25 93 LEU A CA 1
ATOM 736 C C . LEU A 1 93 ? 16.748 5.052 -12.209 1.00 85.25 93 LEU A C 1
ATOM 738 O O . LEU A 1 93 ? 17.776 4.937 -12.876 1.00 85.25 93 LEU A O 1
ATOM 742 N N . ARG A 1 94 ? 15.534 4.947 -12.766 1.00 83.44 94 ARG A N 1
ATOM 743 C CA . ARG A 1 94 ? 15.331 4.747 -14.212 1.00 83.44 94 ARG A CA 1
ATOM 744 C C . ARG A 1 94 ? 15.904 5.896 -15.037 1.00 83.44 94 ARG A C 1
ATOM 746 O O . ARG A 1 94 ? 16.556 5.653 -16.047 1.00 83.44 94 ARG A O 1
ATOM 753 N N . ALA A 1 95 ? 15.705 7.141 -14.604 1.00 83.56 95 ALA A N 1
ATOM 754 C CA . ALA A 1 95 ? 16.270 8.315 -15.271 1.00 83.56 95 ALA A CA 1
ATOM 755 C C . ALA A 1 95 ? 17.808 8.334 -15.226 1.00 83.56 95 ALA A C 1
ATOM 757 O O . ALA A 1 95 ? 18.441 8.850 -16.145 1.00 83.56 95 ALA A O 1
ATOM 758 N N . MET A 1 96 ? 18.410 7.729 -14.198 1.00 88.12 96 MET A N 1
ATOM 759 C CA . MET A 1 96 ? 19.858 7.512 -14.100 1.00 88.12 96 MET A CA 1
ATOM 760 C C . MET A 1 96 ? 20.361 6.311 -14.922 1.00 88.12 96 MET A C 1
ATOM 762 O O . MET A 1 96 ? 21.557 6.032 -14.915 1.00 88.12 96 MET A O 1
ATOM 766 N N . GLY A 1 97 ? 19.482 5.619 -15.652 1.00 79.81 97 GLY A N 1
ATOM 767 C CA . GLY A 1 97 ? 19.844 4.502 -16.523 1.00 79.81 97 GLY A CA 1
ATOM 768 C C . GLY A 1 97 ? 19.896 3.141 -15.828 1.00 79.81 97 GLY A C 1
ATOM 769 O O . GLY A 1 97 ? 20.430 2.200 -16.407 1.00 79.81 97 GLY A O 1
ATOM 770 N N . HIS A 1 98 ? 19.353 3.007 -14.611 1.00 77.00 98 HIS A N 1
ATOM 771 C CA . HIS A 1 98 ? 19.156 1.687 -14.010 1.00 77.00 98 HIS A CA 1
ATOM 772 C C . HIS A 1 98 ? 18.017 0.952 -14.725 1.00 77.00 98 HIS A C 1
ATOM 774 O O . HIS A 1 98 ? 16.894 1.460 -14.798 1.00 77.00 98 HIS A O 1
ATOM 780 N N . ASP A 1 99 ? 18.296 -0.261 -15.205 1.00 70.19 99 ASP A N 1
ATOM 781 C CA . ASP A 1 99 ? 17.315 -1.118 -15.874 1.00 70.19 99 ASP A CA 1
ATOM 782 C C . ASP A 1 99 ? 16.400 -1.799 -14.838 1.00 70.19 99 ASP A C 1
ATOM 784 O O . ASP A 1 99 ? 16.543 -2.969 -14.493 1.00 70.19 99 ASP A O 1
ATOM 788 N N . ILE A 1 100 ? 15.504 -1.004 -14.244 1.00 68.38 100 ILE A N 1
ATOM 789 C CA . ILE A 1 100 ? 14.502 -1.458 -13.270 1.00 68.38 100 ILE A CA 1
ATOM 790 C C . ILE A 1 100 ? 13.224 -1.791 -14.038 1.00 68.38 100 ILE A C 1
ATOM 792 O O . ILE A 1 100 ? 12.279 -0.987 -14.109 1.00 68.38 100 ILE A O 1
ATOM 796 N N . THR A 1 101 ? 13.235 -2.966 -14.660 1.00 62.31 101 THR A N 1
ATOM 797 C CA . THR A 1 101 ? 12.067 -3.599 -15.275 1.00 62.31 101 THR A CA 1
ATOM 798 C C . THR A 1 101 ? 11.373 -4.519 -14.266 1.00 62.31 101 THR A C 1
ATOM 800 O O . THR A 1 101 ? 12.001 -5.047 -13.354 1.00 62.31 101 THR A O 1
ATOM 803 N N . ASP A 1 102 ? 10.058 -4.692 -14.424 1.00 55.81 102 ASP A N 1
ATOM 804 C CA . ASP A 1 102 ? 9.241 -5.662 -13.662 1.00 55.81 102 ASP A CA 1
ATOM 805 C C . ASP A 1 102 ? 9.468 -7.112 -14.125 1.00 55.81 102 ASP A C 1
ATOM 807 O O . ASP A 1 102 ? 8.869 -8.055 -13.611 1.00 55.81 102 ASP A O 1
ATOM 811 N N . ASP A 1 103 ? 10.297 -7.291 -15.152 1.00 52.62 103 ASP A N 1
ATOM 812 C CA . ASP A 1 103 ? 10.587 -8.577 -15.748 1.00 52.62 103 ASP A CA 1
ATOM 813 C C . ASP A 1 103 ? 11.869 -9.099 -15.084 1.00 52.62 103 ASP A C 1
ATOM 815 O O . ASP A 1 103 ? 12.980 -8.824 -15.534 1.00 52.62 103 ASP A O 1
ATOM 819 N N . HIS A 1 104 ? 11.733 -9.855 -13.990 1.00 50.34 104 HIS A N 1
ATOM 820 C CA . HIS A 1 104 ? 12.833 -10.655 -13.447 1.00 50.34 104 HIS A CA 1
ATOM 821 C C . HIS A 1 104 ? 13.205 -11.783 -14.429 1.00 50.34 104 HIS A C 1
ATOM 823 O O . HIS A 1 104 ? 12.977 -12.962 -14.175 1.00 50.34 104 HIS A O 1
ATOM 829 N N . TYR A 1 105 ? 13.834 -11.443 -15.552 1.00 48.28 105 TYR A N 1
ATOM 830 C CA . TYR A 1 105 ? 14.751 -12.360 -16.214 1.00 48.28 105 TYR A CA 1
ATOM 831 C C . TYR A 1 105 ? 16.099 -12.201 -15.524 1.00 48.28 105 TYR A C 1
ATOM 833 O O . TYR A 1 105 ? 16.939 -11.393 -15.913 1.00 48.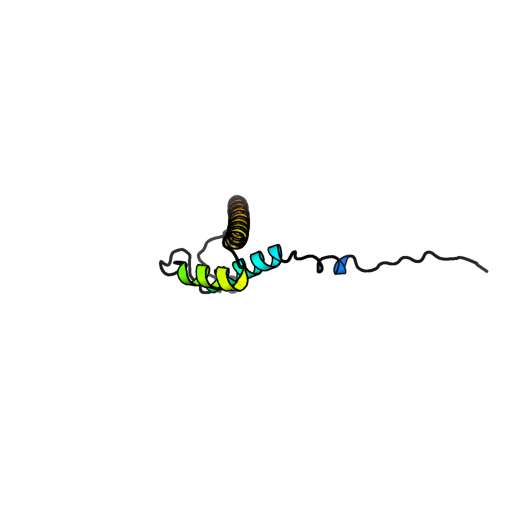28 105 TYR A O 1
ATOM 841 N N . VAL A 1 106 ? 16.294 -12.968 -14.450 1.00 49.19 106 VAL A N 1
ATOM 842 C CA . VAL A 1 106 ? 17.644 -13.267 -13.978 1.00 49.19 106 VAL A CA 1
ATOM 843 C C . VAL A 1 106 ? 18.328 -13.971 -15.144 1.00 49.19 106 VAL A C 1
ATOM 845 O O . VAL A 1 106 ? 18.040 -15.136 -15.419 1.00 49.19 106 VAL A O 1
ATOM 848 N N . ASP A 1 107 ? 19.171 -13.254 -15.883 1.00 51.75 107 ASP A N 1
ATOM 849 C CA . ASP A 1 107 ? 20.000 -13.871 -16.907 1.00 51.75 107 ASP A CA 1
ATOM 850 C C . ASP A 1 107 ? 21.023 -14.751 -16.185 1.00 51.75 107 ASP A C 1
ATOM 852 O O . ASP A 1 107 ? 22.089 -14.308 -15.751 1.00 51.75 107 ASP A O 1
ATOM 856 N N . LEU A 1 108 ? 20.659 -16.021 -16.000 1.00 54.59 108 LEU A N 1
ATOM 857 C CA . LEU A 1 108 ? 21.516 -17.055 -15.423 1.00 54.59 108 LEU A CA 1
ATOM 858 C C . LEU A 1 108 ? 22.804 -17.252 -16.245 1.00 54.59 108 LEU A C 1
ATOM 860 O O . LEU A 1 108 ? 23.717 -17.925 -15.775 1.00 54.59 108 LEU A O 1
ATOM 864 N N . ASN A 1 109 ? 22.906 -16.629 -17.426 1.00 58.19 109 ASN A N 1
ATOM 865 C CA . ASN A 1 109 ? 24.096 -16.642 -18.267 1.00 58.19 109 ASN A CA 1
ATOM 866 C C . ASN A 1 109 ? 25.059 -15.473 -18.007 1.00 58.19 109 ASN A C 1
ATOM 868 O O . ASN A 1 109 ? 26.124 -15.444 -18.620 1.00 58.19 109 ASN A O 1
ATOM 872 N N . PHE A 1 110 ? 24.763 -14.537 -17.092 1.00 56.44 110 PHE A N 1
ATOM 873 C CA . PHE A 1 110 ? 25.697 -13.444 -16.767 1.00 56.44 110 PHE A CA 1
ATOM 874 C C . PHE A 1 110 ? 27.044 -13.958 -16.220 1.00 56.44 110 PHE A C 1
ATOM 876 O O . PHE A 1 110 ? 28.077 -13.320 -16.398 1.00 56.44 110 PHE A O 1
ATOM 883 N N . PHE A 1 111 ? 27.054 -15.149 -15.610 1.00 57.47 111 PHE A N 1
ATOM 884 C CA . PHE A 1 111 ? 28.272 -15.840 -15.163 1.00 57.47 111 PHE A CA 1
ATOM 885 C C . PHE A 1 111 ? 28.733 -16.956 -16.117 1.00 57.47 111 PHE A C 1
ATOM 887 O O . PHE A 1 111 ? 29.593 -17.751 -15.752 1.00 57.47 111 PHE A O 1
ATOM 894 N N . SER A 1 112 ? 28.159 -17.060 -17.319 1.00 58.62 112 SER A N 1
ATOM 895 C CA . SER A 1 112 ? 28.463 -18.121 -18.295 1.00 58.62 112 SER A CA 1
ATOM 896 C C . SER A 1 112 ? 29.229 -17.608 -19.517 1.00 58.62 112 SER A C 1
ATOM 898 O O . SER A 1 112 ? 29.029 -18.103 -20.625 1.00 58.62 112 SER A O 1
ATOM 900 N N . ALA A 1 113 ? 30.106 -16.622 -19.327 1.00 52.00 113 ALA A N 1
ATOM 901 C CA . ALA A 1 113 ? 31.108 -16.252 -20.319 1.00 52.00 113 ALA A CA 1
ATOM 902 C C . ALA A 1 113 ? 32.505 -16.649 -19.809 1.00 52.00 113 ALA A C 1
ATOM 904 O O . ALA A 1 113 ? 33.083 -15.935 -18.995 1.00 52.00 113 ALA A O 1
ATOM 905 N N . GLU A 1 114 ? 32.962 -17.792 -20.341 1.00 49.41 114 GLU A N 1
ATOM 906 C CA . GLU A 1 114 ? 34.315 -18.401 -20.348 1.00 49.41 114 GLU A CA 1
ATOM 907 C C . GLU A 1 114 ? 34.952 -18.875 -19.029 1.00 49.41 114 GLU A C 1
ATOM 909 O O . GLU A 1 114 ? 35.406 -18.058 -18.200 1.00 49.41 114 GLU A O 1
#

Organism: Artemisia annua (NCBI:txid35608)